Protein AF-A0A6C0JQQ6-F1 (afdb_monomer_lite)

pLDDT: mean 85.16, std 16.07, range [41.16, 98.56]

Sequence (136 aa):
MESDKEVISRLKFIGKVQKGEKINVKYMFVQPEGIATRISRTLIHQDNRSNTLNFLRGTIARTFEIISTYTTSTKESHRHISIHVINDLRQAKNGLNNLKDTYLDDIKFTCDIDTLLQEIDAKLAEIAPDVEELGL

Foldseek 3Di:
DDDPVVLLVLLLLLLPAAAQWDADLVVGDTDHPDPDDPVCCPPVCPVVLVVVLCSLVVSLVVLLVLLVDLLPDPDPVSVVVSVVSLVSLVSSLNSLVSVLNNPVVPVVSNVSSVVVSVVSVVSNVVCVVSVVVVVD

Organism: NCBI:txid1070528

Structure (mmCIF, N/CA/C/O backbone):
data_AF-A0A6C0JQQ6-F1
#
_entry.id   AF-A0A6C0JQQ6-F1
#
loop_
_atom_site.group_PDB
_atom_site.id
_atom_site.type_symbol
_atom_site.label_atom_id
_atom_site.label_alt_id
_atom_site.label_comp_id
_atom_site.label_asym_id
_atom_site.label_entity_id
_atom_site.label_seq_id
_atom_site.pdbx_PDB_ins_code
_atom_site.Cartn_x
_atom_site.Cartn_y
_atom_site.Cartn_z
_atom_site.occupancy
_atom_site.B_iso_or_equiv
_atom_site.auth_seq_id
_atom_site.auth_comp_id
_atom_site.auth_asym_id
_atom_site.auth_atom_id
_atom_site.pdbx_PDB_model_num
ATOM 1 N N . MET A 1 1 ? 7.305 14.191 12.915 1.00 58.47 1 MET A N 1
ATOM 2 C CA . MET A 1 1 ? 6.437 13.019 12.685 1.00 58.47 1 MET A CA 1
ATOM 3 C C . MET A 1 1 ? 5.478 13.383 11.565 1.00 58.47 1 MET A C 1
ATOM 5 O O . MET A 1 1 ? 4.976 14.500 11.578 1.00 58.47 1 MET A O 1
ATOM 9 N N . GLU A 1 2 ? 5.320 12.528 10.562 1.00 73.06 2 GLU A N 1
ATOM 10 C CA . GLU A 1 2 ? 4.388 12.762 9.452 1.00 73.06 2 GLU A CA 1
ATOM 11 C C . GLU A 1 2 ? 2.937 12.746 9.957 1.00 73.06 2 GLU A C 1
ATOM 13 O O . GLU A 1 2 ? 2.618 11.966 10.852 1.00 73.06 2 GLU A O 1
ATOM 18 N N . SER A 1 3 ? 2.073 13.622 9.434 1.00 93.19 3 SER A N 1
ATOM 19 C CA . SER A 1 3 ? 0.666 13.674 9.861 1.00 93.19 3 SER A CA 1
ATOM 20 C C . SER A 1 3 ? -0.141 12.508 9.284 1.00 93.19 3 SER A C 1
ATOM 22 O O . SER A 1 3 ? 0.068 12.156 8.124 1.00 93.19 3 SER A O 1
ATOM 24 N N . ASP A 1 4 ? -1.132 11.999 10.019 1.00 95.19 4 ASP A N 1
ATOM 25 C CA . ASP A 1 4 ? -2.015 10.917 9.544 1.00 95.19 4 ASP A CA 1
ATOM 26 C C . ASP A 1 4 ? -2.667 11.250 8.193 1.00 95.19 4 ASP A C 1
ATOM 28 O O . ASP A 1 4 ? -2.771 10.401 7.313 1.00 95.19 4 ASP A O 1
ATOM 32 N N . LYS A 1 5 ? -3.024 12.523 7.975 1.00 94.75 5 LYS A N 1
ATOM 33 C CA . LYS A 1 5 ? -3.588 13.005 6.706 1.00 94.75 5 LYS A CA 1
ATOM 34 C C . LYS A 1 5 ? -2.652 12.781 5.513 1.00 94.75 5 LYS A C 1
ATOM 36 O O . LYS A 1 5 ? -3.122 12.450 4.427 1.00 94.75 5 LYS A O 1
ATOM 41 N N . GLU A 1 6 ? -1.350 12.971 5.704 1.00 95.12 6 GLU A N 1
ATOM 42 C CA . GLU A 1 6 ? -0.344 12.765 4.657 1.00 95.12 6 GLU A CA 1
ATOM 43 C C . GLU A 1 6 ? -0.203 11.270 4.332 1.00 95.12 6 GLU A C 1
ATOM 45 O O . GLU A 1 6 ? -0.230 10.894 3.161 1.00 95.12 6 GLU A O 1
ATOM 50 N N . VAL A 1 7 ? -0.181 10.408 5.354 1.00 97.25 7 VAL A N 1
ATOM 51 C CA . VAL A 1 7 ? -0.148 8.947 5.175 1.00 97.25 7 VAL A CA 1
ATOM 52 C C . VAL A 1 7 ? -1.385 8.462 4.411 1.00 97.25 7 VAL A C 1
ATOM 54 O O . VAL A 1 7 ? -1.261 7.728 3.432 1.00 97.25 7 VAL A O 1
ATOM 57 N N . ILE A 1 8 ? -2.577 8.930 4.795 1.00 97.06 8 ILE A N 1
ATOM 58 C CA . ILE A 1 8 ? -3.840 8.591 4.118 1.00 97.06 8 ILE A CA 1
ATOM 59 C C . ILE A 1 8 ? -3.827 9.079 2.660 1.00 97.06 8 ILE A C 1
ATOM 61 O O . ILE A 1 8 ? -4.272 8.372 1.755 1.00 97.06 8 ILE A O 1
ATOM 65 N N . SER A 1 9 ? -3.281 10.270 2.401 1.00 96.81 9 SER A N 1
ATOM 66 C CA . SER A 1 9 ? -3.119 10.798 1.040 1.00 96.81 9 SER A CA 1
ATOM 67 C C . SER A 1 9 ? -2.197 9.914 0.190 1.00 96.81 9 SER A C 1
ATOM 69 O O . SER A 1 9 ? -2.530 9.577 -0.949 1.00 96.81 9 SER A O 1
ATOM 71 N N . ARG A 1 10 ? -1.069 9.466 0.751 1.00 96.12 10 ARG A N 1
ATOM 72 C CA . ARG 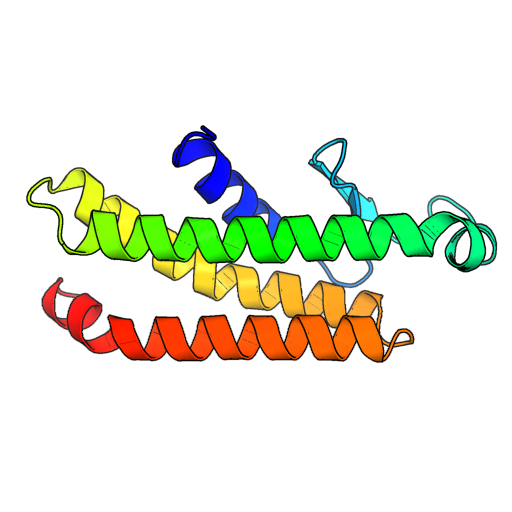A 1 10 ? -0.126 8.555 0.083 1.00 96.12 10 ARG A CA 1
ATOM 73 C C . ARG A 1 10 ? -0.735 7.188 -0.192 1.00 96.12 10 ARG A C 1
ATOM 75 O O . ARG A 1 10 ? -0.524 6.648 -1.274 1.00 96.12 10 ARG A O 1
ATOM 82 N N . LEU A 1 11 ? -1.533 6.658 0.730 1.00 97.94 11 LEU A N 1
ATOM 83 C CA . LEU A 1 11 ? -2.265 5.409 0.523 1.00 97.94 11 LEU A CA 1
ATOM 84 C C . LEU A 1 11 ? -3.212 5.514 -0.682 1.00 97.94 11 LEU A C 1
ATOM 86 O O . LEU A 1 11 ? -3.193 4.660 -1.571 1.00 97.94 11 LEU A O 1
ATOM 90 N N . LYS A 1 12 ? -3.973 6.612 -0.767 1.00 97.31 12 LYS A N 1
ATOM 91 C CA . LYS A 1 12 ? -4.828 6.909 -1.928 1.00 97.31 12 LYS A CA 1
ATOM 92 C C . LYS A 1 12 ? -4.019 7.072 -3.212 1.00 97.31 12 LYS A C 1
ATOM 94 O O . LYS A 1 12 ? -4.462 6.628 -4.267 1.00 97.31 12 LYS A O 1
ATOM 99 N N . PHE A 1 13 ? -2.852 7.712 -3.140 1.00 94.94 13 PHE A N 1
ATOM 100 C CA . PHE A 1 13 ? -1.947 7.843 -4.280 1.00 94.94 13 PHE A CA 1
ATOM 101 C C . PHE A 1 13 ? -1.497 6.470 -4.792 1.00 94.94 13 PHE A C 1
ATOM 103 O O . PHE A 1 13 ? -1.609 6.218 -5.989 1.00 94.94 13 PHE A O 1
ATOM 110 N N . ILE A 1 14 ? -1.090 5.560 -3.898 1.00 96.81 14 ILE A N 1
ATOM 111 C CA . ILE A 1 14 ? -0.729 4.180 -4.254 1.00 96.81 14 ILE A CA 1
ATOM 112 C C . ILE A 1 14 ? -1.894 3.499 -4.973 1.00 96.81 14 ILE A C 1
ATOM 114 O O . ILE A 1 14 ? -1.695 2.978 -6.063 1.00 96.81 14 ILE A O 1
ATOM 118 N N . GLY A 1 15 ? -3.115 3.558 -4.432 1.00 96.56 15 GLY A N 1
ATOM 119 C CA . GLY A 1 15 ? -4.289 2.922 -5.047 1.00 96.56 15 GLY A CA 1
ATOM 120 C C . GLY A 1 15 ? -4.670 3.444 -6.434 1.00 96.56 15 GLY A C 1
ATOM 121 O O . GLY A 1 15 ? -5.382 2.758 -7.163 1.00 96.56 15 GLY A O 1
ATOM 122 N N . LYS A 1 16 ? -4.181 4.626 -6.828 1.00 95.06 16 LYS A N 1
ATOM 123 C CA . LYS A 1 16 ? -4.436 5.218 -8.149 1.00 95.06 16 LYS A CA 1
ATOM 124 C C . LYS A 1 16 ? -3.414 4.839 -9.213 1.00 95.06 16 LYS A C 1
ATOM 126 O O . LYS A 1 16 ? -3.668 5.125 -10.381 1.00 95.06 16 LYS A O 1
ATOM 131 N N . VAL A 1 17 ? -2.300 4.215 -8.837 1.00 92.06 17 VAL A N 1
ATOM 132 C CA . VAL A 1 17 ? -1.248 3.829 -9.783 1.00 92.06 17 VAL A CA 1
ATOM 133 C C . VAL A 1 17 ? -1.801 2.849 -10.812 1.00 92.06 17 VAL A C 1
ATOM 135 O O . VAL A 1 17 ? -2.382 1.821 -10.456 1.00 92.06 17 VAL A O 1
ATOM 138 N N . GLN A 1 18 ? -1.615 3.165 -12.087 1.00 90.94 18 GLN A N 1
ATOM 139 C CA . GLN A 1 18 ? -2.030 2.349 -13.222 1.00 90.94 18 GLN A CA 1
ATOM 140 C C . GLN A 1 18 ? -0.883 1.480 -13.739 1.00 90.94 18 GLN A C 1
ATOM 142 O O . GLN A 1 18 ? 0.299 1.728 -13.496 1.00 90.94 18 GLN A O 1
ATOM 147 N N . LYS A 1 19 ? -1.233 0.425 -14.476 1.00 88.00 19 LYS A N 1
ATOM 148 C CA . LYS A 1 19 ? -0.247 -0.436 -15.131 1.00 88.00 19 LYS A CA 1
ATOM 149 C C . LYS A 1 19 ? 0.594 0.372 -16.126 1.00 88.00 19 LYS A C 1
ATOM 151 O O . LYS A 1 19 ? 0.055 1.158 -16.899 1.00 88.00 19 LYS A O 1
ATOM 156 N N . GLY A 1 20 ? 1.907 0.159 -16.108 1.00 83.12 20 GLY A N 1
ATOM 157 C CA . GLY A 1 20 ? 2.877 0.924 -16.894 1.00 83.12 20 GLY A CA 1
ATOM 158 C C . GLY A 1 20 ? 3.327 2.228 -16.223 1.00 83.12 20 GLY A C 1
ATOM 159 O O . GLY A 1 20 ? 4.263 2.866 -16.701 1.00 83.12 20 GLY A O 1
ATOM 160 N N . GLU A 1 21 ? 2.727 2.635 -15.102 1.00 84.94 21 GLU A N 1
ATOM 161 C CA . GLU A 1 21 ? 3.161 3.825 -14.372 1.00 84.94 21 GLU A CA 1
ATOM 162 C C . GLU A 1 21 ? 4.242 3.508 -13.338 1.00 84.94 21 GLU A C 1
ATOM 164 O O . GLU A 1 21 ? 4.204 2.504 -12.624 1.00 84.94 21 GLU A O 1
ATOM 169 N N . LYS A 1 22 ? 5.209 4.418 -13.211 1.00 84.62 22 LYS A N 1
ATOM 170 C CA . LYS A 1 22 ? 6.232 4.374 -12.160 1.00 84.62 22 LYS A CA 1
ATOM 171 C C . LYS A 1 22 ? 6.020 5.497 -11.162 1.00 84.62 22 LYS A C 1
ATOM 173 O O . LYS A 1 22 ? 5.736 6.623 -11.554 1.00 84.62 22 LYS A O 1
ATOM 178 N N . ILE A 1 23 ? 6.239 5.228 -9.880 1.00 82.44 23 ILE A N 1
ATOM 179 C CA . ILE A 1 23 ? 6.201 6.270 -8.851 1.00 82.44 23 ILE A CA 1
ATOM 180 C C . ILE A 1 23 ? 7.524 7.041 -8.844 1.00 82.44 23 ILE A C 1
ATOM 182 O O . ILE A 1 23 ? 8.605 6.457 -8.762 1.00 82.44 23 ILE A O 1
ATOM 186 N N . ASN A 1 24 ? 7.442 8.368 -8.862 1.00 79.06 24 ASN A N 1
ATOM 187 C CA . ASN A 1 24 ? 8.520 9.234 -8.415 1.00 79.06 24 ASN A CA 1
ATOM 188 C C . ASN A 1 24 ? 8.276 9.619 -6.952 1.00 79.06 24 ASN A C 1
ATOM 190 O O . ASN A 1 24 ? 7.455 10.487 -6.670 1.00 79.06 24 ASN A O 1
ATOM 194 N N . VAL A 1 25 ? 8.997 8.989 -6.022 1.00 76.81 25 VAL A N 1
ATOM 195 C CA . VAL A 1 25 ? 8.808 9.218 -4.577 1.00 76.81 25 VAL A CA 1
ATOM 196 C C . VAL A 1 25 ? 9.222 10.630 -4.155 1.00 76.81 25 VAL A C 1
ATOM 198 O O . VAL A 1 25 ? 8.605 11.224 -3.279 1.00 76.81 25 VAL A O 1
ATOM 201 N N . LYS A 1 26 ? 10.257 11.200 -4.786 1.00 71.00 26 LYS A N 1
ATOM 202 C CA . LYS A 1 26 ? 10.802 12.513 -4.404 1.00 71.00 26 LYS A CA 1
ATOM 203 C C . LYS A 1 26 ? 9.808 13.653 -4.640 1.00 71.00 26 LYS A C 1
ATOM 205 O O . LYS A 1 26 ? 9.788 14.612 -3.878 1.00 71.00 26 LYS A O 1
ATOM 210 N N . TYR A 1 27 ? 9.022 13.554 -5.706 1.00 68.62 27 TYR A N 1
ATOM 211 C CA . TYR A 1 27 ? 8.097 14.601 -6.142 1.00 68.62 27 TYR A CA 1
ATOM 212 C C . TYR A 1 27 ? 6.629 14.150 -6.136 1.00 68.62 27 TYR A C 1
ATOM 214 O O . TYR A 1 27 ? 5.763 14.923 -6.532 1.00 68.62 27 TYR A O 1
ATOM 222 N N . MET A 1 28 ? 6.351 12.919 -5.696 1.00 80.50 28 MET A N 1
ATOM 223 C CA . MET A 1 28 ? 5.008 12.356 -5.525 1.00 80.50 28 MET A CA 1
ATOM 224 C C . MET A 1 28 ? 4.118 12.441 -6.776 1.00 80.50 28 MET A C 1
ATOM 226 O O . MET A 1 28 ? 2.976 12.890 -6.719 1.00 80.50 28 MET A O 1
ATOM 230 N N . PHE A 1 29 ? 4.632 11.979 -7.919 1.00 73.56 29 PHE A N 1
ATOM 231 C CA . PHE A 1 29 ? 3.862 11.862 -9.163 1.00 73.56 29 PHE A CA 1
ATOM 232 C C . PHE A 1 29 ? 4.105 10.525 -9.867 1.00 73.56 29 PHE A C 1
ATOM 234 O O . PHE A 1 29 ? 5.107 9.850 -9.615 1.00 73.56 29 PHE A O 1
ATOM 241 N N . VAL A 1 30 ? 3.182 10.147 -10.754 1.00 76.25 30 VAL A N 1
ATOM 242 C CA . VAL A 1 30 ? 3.311 8.969 -11.618 1.00 76.25 30 VAL A CA 1
ATOM 243 C C . VAL A 1 30 ? 3.959 9.346 -12.950 1.00 76.25 30 VAL A C 1
ATOM 245 O O . VAL A 1 30 ? 3.607 10.343 -13.577 1.00 76.25 30 VAL A O 1
ATOM 248 N N . GLN A 1 31 ? 4.948 8.565 -13.369 1.00 73.25 31 GLN A N 1
ATOM 249 C CA . GLN A 1 31 ? 5.615 8.683 -14.660 1.00 73.25 31 GLN A CA 1
ATOM 250 C C . GLN A 1 31 ? 5.022 7.639 -15.610 1.00 73.25 31 GLN A C 1
ATOM 252 O O . GLN A 1 31 ? 5.237 6.446 -15.369 1.00 73.25 31 GLN A O 1
ATOM 257 N N . PRO A 1 32 ? 4.291 8.049 -16.662 1.00 66.12 32 PRO A N 1
ATOM 258 C CA . PRO A 1 32 ? 3.703 7.114 -17.610 1.00 66.12 32 PRO A CA 1
ATOM 259 C C . PRO A 1 32 ? 4.775 6.472 -18.496 1.00 66.12 32 PRO A C 1
ATOM 261 O O . PRO A 1 32 ? 5.864 7.021 -18.714 1.00 66.12 32 PRO A O 1
ATOM 264 N N . GLU A 1 33 ? 4.450 5.310 -19.056 1.00 62.62 33 GLU A N 1
ATOM 265 C CA . GLU A 1 33 ? 5.277 4.684 -20.080 1.00 62.62 33 GLU A CA 1
ATOM 266 C C . GLU A 1 33 ? 5.411 5.595 -21.313 1.00 62.62 33 GLU A C 1
ATOM 268 O O . GLU A 1 33 ? 4.423 6.034 -21.891 1.00 62.62 33 GLU A O 1
ATOM 273 N N . GLY A 1 34 ? 6.653 5.881 -21.730 1.00 59.16 34 GLY A N 1
ATOM 274 C CA . GLY A 1 34 ? 6.943 6.544 -23.011 1.00 59.16 34 GLY A CA 1
ATOM 275 C C . GLY A 1 34 ? 7.866 7.764 -22.965 1.00 59.16 34 GLY A C 1
ATOM 276 O O . GLY A 1 34 ? 8.436 8.105 -23.996 1.00 59.16 34 GLY A O 1
ATOM 277 N N . ILE A 1 35 ? 8.094 8.393 -21.806 1.00 54.31 35 ILE A N 1
ATOM 278 C CA . ILE A 1 35 ? 8.705 9.740 -21.787 1.00 54.31 35 ILE A CA 1
ATOM 279 C C . ILE A 1 35 ? 10.225 9.758 -22.062 1.00 54.31 35 ILE A C 1
ATOM 281 O O . ILE A 1 35 ? 10.692 10.732 -22.636 1.00 54.31 35 ILE A O 1
ATOM 285 N N . ALA A 1 36 ? 11.004 8.705 -21.765 1.00 47.62 36 ALA A N 1
ATOM 286 C CA . ALA A 1 36 ? 12.349 8.521 -22.347 1.00 47.62 36 ALA A CA 1
ATOM 287 C C . ALA A 1 36 ? 13.022 7.186 -21.959 1.00 47.62 36 ALA A C 1
ATOM 289 O O . ALA A 1 36 ? 13.353 6.938 -20.804 1.00 47.62 36 ALA A O 1
ATOM 290 N N . THR A 1 37 ? 13.370 6.401 -22.985 1.00 49.03 37 THR A N 1
ATOM 291 C CA . THR A 1 37 ? 14.468 5.408 -23.077 1.00 49.03 37 THR A CA 1
ATOM 292 C C . THR A 1 37 ? 14.391 4.105 -22.254 1.00 49.03 37 THR A C 1
ATOM 294 O O . THR A 1 37 ? 14.446 4.069 -21.030 1.00 49.03 37 THR A O 1
ATOM 297 N N . ARG A 1 38 ? 14.345 2.964 -22.962 1.00 51.16 38 ARG A N 1
ATOM 298 C CA . ARG A 1 38 ? 14.551 1.605 -22.409 1.00 51.16 38 ARG A CA 1
ATOM 299 C C . ARG A 1 38 ? 15.941 1.402 -21.770 1.00 51.16 38 ARG A C 1
ATOM 301 O O . ARG A 1 38 ? 16.090 0.474 -20.994 1.00 51.16 38 ARG A O 1
ATOM 308 N N . ILE A 1 39 ? 16.918 2.275 -22.052 1.00 48.12 39 ILE A N 1
ATOM 309 C CA . ILE A 1 39 ? 18.320 2.138 -21.606 1.00 48.12 39 ILE A CA 1
ATOM 310 C C . ILE A 1 39 ? 18.610 2.935 -20.315 1.00 48.12 39 ILE A C 1
ATOM 312 O O . ILE A 1 39 ? 19.256 2.406 -19.414 1.00 48.12 39 ILE A O 1
ATOM 316 N N . SER A 1 40 ? 18.050 4.146 -20.139 1.00 45.72 40 SER A N 1
ATOM 317 C CA . SER A 1 40 ? 18.074 4.868 -18.841 1.00 45.72 40 SER A CA 1
ATOM 318 C C . SER A 1 40 ? 17.415 4.049 -17.719 1.00 45.72 40 SER A C 1
ATOM 320 O O . SER A 1 40 ? 17.815 4.108 -16.554 1.00 45.72 40 SER A O 1
ATOM 322 N N . ARG A 1 41 ? 16.448 3.203 -18.109 1.00 51.00 41 ARG A N 1
ATOM 323 C CA . ARG A 1 41 ? 15.621 2.383 -17.222 1.00 51.00 41 ARG A CA 1
ATOM 324 C C . ARG A 1 41 ? 16.358 1.336 -16.388 1.00 51.00 41 ARG A C 1
ATOM 326 O O . ARG A 1 41 ? 15.768 0.861 -15.418 1.00 51.00 41 ARG A O 1
ATOM 333 N N . THR A 1 42 ? 17.590 0.979 -16.739 1.00 51.84 42 THR A N 1
ATOM 334 C CA . THR A 1 42 ? 18.277 -0.175 -16.135 1.00 51.84 42 THR A CA 1
ATOM 335 C C . THR A 1 42 ? 19.449 0.231 -15.242 1.00 51.84 42 THR A C 1
ATOM 337 O O . THR A 1 42 ? 19.661 -0.407 -14.219 1.00 51.84 42 THR A O 1
ATOM 340 N N . LEU A 1 43 ? 20.166 1.316 -15.565 1.00 41.16 43 LEU A N 1
ATOM 341 C CA . LEU A 1 43 ? 21.417 1.687 -14.879 1.00 41.16 43 LEU A CA 1
ATOM 342 C C . LEU A 1 43 ? 21.279 2.851 -13.878 1.00 41.16 43 LEU A C 1
ATOM 344 O O . LEU A 1 43 ? 22.090 2.957 -12.969 1.00 41.16 43 LEU A O 1
ATOM 348 N N . ILE A 1 44 ? 20.241 3.692 -13.992 1.00 47.53 44 ILE A N 1
ATOM 349 C CA . ILE A 1 44 ? 19.993 4.834 -13.079 1.00 47.53 44 ILE A CA 1
ATOM 350 C C . ILE A 1 44 ? 18.843 4.526 -12.091 1.00 47.53 44 ILE A C 1
ATOM 352 O O . ILE A 1 44 ? 18.565 5.284 -11.168 1.00 47.53 44 ILE A O 1
ATOM 356 N N . HIS A 1 45 ? 18.119 3.416 -12.274 1.00 53.88 45 HIS A N 1
ATOM 357 C CA . HIS A 1 45 ? 16.826 3.177 -11.613 1.00 53.88 45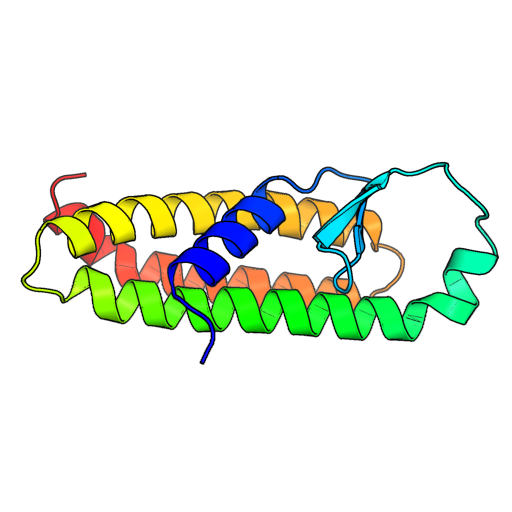 HIS A CA 1
ATOM 358 C C . HIS A 1 45 ? 16.825 2.142 -10.481 1.00 53.88 45 HIS A C 1
ATOM 360 O O . HIS A 1 45 ? 15.794 2.021 -9.819 1.00 53.88 45 HIS A O 1
ATOM 366 N N . GLN A 1 46 ? 17.921 1.419 -10.226 1.00 54.72 46 GLN A N 1
ATOM 367 C CA . GLN A 1 46 ? 17.990 0.510 -9.069 1.00 54.72 46 GLN A CA 1
ATOM 368 C C . GLN A 1 46 ? 17.732 1.261 -7.750 1.00 54.72 46 GLN A C 1
ATOM 370 O O . GLN A 1 46 ? 16.895 0.826 -6.958 1.00 54.72 46 GLN A O 1
ATOM 375 N N . ASP A 1 47 ? 18.324 2.449 -7.579 1.00 53.19 47 ASP A N 1
ATOM 376 C CA . ASP A 1 47 ? 18.059 3.318 -6.423 1.00 53.19 47 ASP A CA 1
ATOM 377 C C . ASP A 1 47 ? 16.591 3.750 -6.336 1.00 53.19 47 ASP A C 1
ATOM 379 O O . ASP A 1 47 ? 16.004 3.794 -5.255 1.00 53.19 47 ASP A O 1
ATOM 383 N N . ASN A 1 48 ? 15.948 4.025 -7.476 1.00 73.19 48 ASN A N 1
ATOM 384 C CA . ASN A 1 48 ? 14.551 4.455 -7.485 1.00 73.19 48 ASN A CA 1
ATOM 385 C C . ASN A 1 48 ? 13.598 3.326 -7.050 1.00 73.19 48 ASN A C 1
ATOM 387 O O . ASN A 1 48 ? 12.589 3.596 -6.400 1.00 73.19 48 ASN A O 1
ATOM 391 N N . ARG A 1 49 ? 13.923 2.057 -7.338 1.00 80.19 49 ARG A N 1
ATOM 392 C CA . ARG A 1 49 ? 13.122 0.907 -6.877 1.00 80.19 49 ARG A CA 1
ATOM 393 C C . ARG A 1 49 ? 13.221 0.712 -5.372 1.00 80.19 49 ARG A C 1
ATOM 395 O O . ARG A 1 49 ? 12.189 0.541 -4.735 1.00 80.19 49 ARG A O 1
ATOM 402 N N . SER A 1 50 ? 14.426 0.802 -4.806 1.00 85.56 50 SER A N 1
ATOM 403 C CA . SER A 1 50 ? 14.620 0.755 -3.350 1.00 85.56 50 SER A CA 1
ATOM 404 C C . SER A 1 50 ? 13.853 1.886 -2.656 1.00 85.56 50 SER A C 1
ATOM 406 O O . SER A 1 50 ? 13.087 1.646 -1.725 1.00 85.56 50 SER A O 1
ATOM 408 N N . ASN A 1 51 ? 13.947 3.110 -3.185 1.00 87.19 51 ASN A N 1
ATOM 409 C CA . ASN A 1 51 ? 13.190 4.256 -2.675 1.00 87.19 51 ASN A CA 1
ATOM 410 C C . ASN A 1 51 ? 11.674 4.061 -2.792 1.00 87.19 51 ASN A C 1
ATOM 412 O O . ASN A 1 51 ? 10.945 4.358 -1.848 1.00 87.19 51 ASN A O 1
ATOM 416 N N . THR A 1 52 ? 11.202 3.528 -3.922 1.00 90.12 52 THR A N 1
ATOM 417 C CA . THR A 1 52 ? 9.788 3.177 -4.126 1.00 90.12 52 THR A CA 1
ATOM 418 C C . THR A 1 52 ? 9.344 2.154 -3.093 1.00 90.12 52 THR A C 1
ATOM 420 O O . THR A 1 52 ? 8.346 2.366 -2.415 1.00 90.12 52 THR A O 1
ATOM 423 N N . LEU A 1 53 ? 10.104 1.079 -2.910 1.00 92.38 53 LEU A N 1
ATOM 424 C CA . LEU A 1 53 ? 9.763 0.026 -1.968 1.00 92.38 53 LEU A CA 1
ATOM 425 C C . LEU A 1 53 ? 9.744 0.531 -0.520 1.00 92.38 53 LEU A C 1
ATOM 427 O O . LEU A 1 53 ? 8.817 0.214 0.222 1.00 92.38 53 LEU A O 1
ATOM 431 N N . ASN A 1 54 ? 10.709 1.366 -0.132 1.00 93.12 54 ASN A N 1
ATOM 432 C CA . ASN A 1 54 ? 10.738 2.002 1.186 1.00 93.12 54 ASN A CA 1
ATOM 433 C C . ASN A 1 54 ? 9.532 2.924 1.397 1.00 93.12 54 ASN A C 1
ATOM 435 O O . ASN A 1 54 ? 8.920 2.897 2.463 1.00 93.12 54 ASN A O 1
ATOM 439 N N . PHE A 1 55 ? 9.153 3.696 0.377 1.00 94.00 55 PHE A N 1
ATOM 440 C CA . PHE A 1 55 ? 7.951 4.526 0.406 1.00 94.00 55 PHE A CA 1
ATOM 441 C C . PHE A 1 55 ? 6.676 3.692 0.579 1.00 94.00 55 PHE A C 1
ATOM 443 O O . PHE A 1 55 ? 5.840 4.024 1.422 1.00 94.00 55 PHE A O 1
ATOM 450 N N . LEU A 1 56 ? 6.535 2.602 -0.182 1.00 96.88 56 LEU A N 1
ATOM 451 C CA . LEU A 1 56 ? 5.378 1.710 -0.102 1.00 96.88 56 LEU A CA 1
ATOM 452 C C . LEU A 1 56 ? 5.290 1.070 1.287 1.00 96.88 56 LEU A C 1
ATOM 454 O O . LEU A 1 56 ? 4.275 1.219 1.962 1.00 96.88 56 LEU A O 1
ATOM 458 N N . ARG A 1 57 ? 6.375 0.442 1.754 1.00 97.31 57 ARG A N 1
ATOM 459 C CA . ARG A 1 57 ? 6.456 -0.182 3.085 1.00 97.31 57 ARG A CA 1
ATOM 460 C C . ARG A 1 57 ? 6.160 0.809 4.199 1.00 97.31 57 ARG A C 1
ATOM 462 O O . ARG A 1 57 ? 5.338 0.526 5.063 1.00 97.31 57 ARG A O 1
ATOM 469 N N . GLY A 1 58 ? 6.789 1.983 4.155 1.00 96.38 58 GLY A N 1
ATOM 470 C CA . GLY A 1 58 ? 6.565 3.039 5.136 1.00 96.38 58 GLY A CA 1
ATOM 471 C C . GLY A 1 58 ? 5.105 3.485 5.164 1.00 96.38 58 GLY A C 1
ATOM 472 O O . GLY A 1 58 ? 4.501 3.538 6.230 1.00 96.38 58 GLY A O 1
ATOM 473 N N . THR A 1 59 ? 4.505 3.737 4.000 1.00 97.50 59 THR A N 1
ATOM 474 C CA . THR A 1 59 ? 3.098 4.157 3.910 1.00 97.50 59 THR A CA 1
ATOM 475 C C . THR A 1 59 ? 2.148 3.084 4.448 1.00 97.50 59 THR A C 1
ATOM 477 O O . THR A 1 59 ? 1.248 3.407 5.224 1.00 97.50 59 THR A O 1
ATOM 480 N N . ILE A 1 60 ? 2.352 1.812 4.091 1.00 98.31 60 ILE A N 1
ATOM 481 C CA . ILE A 1 60 ? 1.505 0.701 4.551 1.00 98.31 60 ILE A CA 1
ATOM 482 C C . ILE A 1 60 ? 1.664 0.460 6.057 1.00 98.31 60 ILE A C 1
ATOM 484 O O . ILE A 1 60 ? 0.660 0.398 6.763 1.00 98.31 60 ILE A O 1
ATOM 488 N N . ALA A 1 61 ? 2.891 0.428 6.581 1.00 97.81 61 ALA A N 1
ATOM 489 C CA . ALA A 1 61 ? 3.130 0.249 8.014 1.00 97.81 61 ALA A CA 1
ATOM 490 C C . ALA A 1 61 ? 2.468 1.361 8.845 1.00 97.81 61 ALA A C 1
ATOM 492 O O . ALA A 1 61 ? 1.740 1.085 9.798 1.00 97.81 61 ALA A O 1
ATOM 493 N N . ARG A 1 62 ? 2.630 2.626 8.433 1.00 97.88 62 ARG A N 1
ATOM 494 C CA . ARG A 1 62 ? 1.967 3.767 9.088 1.00 97.88 62 ARG A CA 1
ATOM 495 C C . ARG A 1 62 ? 0.444 3.702 8.958 1.00 97.88 62 ARG A C 1
ATOM 497 O O . ARG A 1 62 ? -0.262 4.095 9.879 1.00 97.88 62 ARG A O 1
ATOM 504 N N . THR A 1 63 ? -0.068 3.181 7.845 1.00 97.75 63 THR A N 1
ATOM 505 C CA . THR A 1 63 ? -1.508 2.945 7.663 1.00 97.75 63 THR A CA 1
ATOM 506 C C . THR A 1 63 ? -2.034 1.924 8.672 1.00 97.75 63 THR A C 1
ATOM 508 O O . THR A 1 63 ? -3.094 2.148 9.253 1.00 97.75 63 THR A O 1
ATOM 511 N N . PHE A 1 64 ? -1.300 0.840 8.939 1.00 97.44 64 PHE A N 1
ATOM 512 C CA . PHE A 1 64 ? -1.695 -0.143 9.953 1.00 97.44 64 PHE A CA 1
ATOM 513 C C . PHE A 1 64 ? -1.778 0.479 11.349 1.00 97.44 64 PHE A C 1
ATOM 515 O O . PHE A 1 64 ? -2.725 0.201 12.082 1.00 97.44 64 PHE A O 1
ATOM 522 N N . GLU A 1 65 ? -0.837 1.357 11.703 1.00 96.50 65 GLU A N 1
ATOM 523 C CA . GLU A 1 65 ? -0.888 2.095 12.969 1.00 96.50 65 GLU A CA 1
ATOM 524 C C . GLU A 1 65 ? -2.126 3.000 13.066 1.00 96.50 65 GLU A C 1
ATOM 526 O O . GLU A 1 65 ? -2.791 3.018 14.106 1.00 96.50 65 GLU A O 1
ATOM 531 N N . ILE A 1 66 ? -2.460 3.719 11.984 1.00 96.38 66 ILE A N 1
ATOM 532 C CA . ILE A 1 66 ? -3.656 4.572 11.918 1.00 96.38 66 ILE A CA 1
ATOM 533 C C . ILE A 1 66 ? -4.909 3.725 12.113 1.00 96.38 66 ILE A C 1
ATOM 535 O O . ILE A 1 66 ? -5.740 4.081 12.944 1.00 96.38 66 ILE A O 1
ATOM 539 N N . ILE A 1 67 ? -5.031 2.596 11.404 1.00 95.44 67 ILE A N 1
ATOM 540 C CA . ILE A 1 67 ? -6.180 1.690 11.532 1.00 95.44 67 ILE A CA 1
ATOM 541 C C . ILE A 1 67 ? -6.323 1.238 12.986 1.00 95.44 67 ILE A C 1
ATOM 543 O O . ILE A 1 67 ? -7.352 1.526 13.586 1.00 95.44 67 ILE A O 1
ATOM 547 N N . SER A 1 68 ? -5.284 0.640 13.578 1.00 93.75 68 SER A N 1
ATOM 548 C CA . SER A 1 68 ? -5.325 0.140 14.963 1.00 93.75 68 SER A CA 1
ATOM 549 C C . SER A 1 68 ? -5.677 1.233 15.984 1.00 93.75 68 SER A C 1
ATOM 551 O O . SER A 1 68 ? -6.400 0.993 16.952 1.00 93.75 68 SER A O 1
ATOM 553 N N . THR A 1 69 ? -5.185 2.456 15.769 1.00 94.69 69 THR A N 1
ATOM 554 C CA . THR A 1 69 ? -5.453 3.598 16.658 1.00 94.69 69 THR A CA 1
ATOM 555 C C . THR A 1 69 ? -6.876 4.136 16.490 1.00 94.69 69 THR A C 1
ATOM 557 O O . THR A 1 69 ? -7.505 4.566 17.458 1.00 94.69 69 THR A O 1
ATOM 560 N N . TYR A 1 70 ? -7.387 4.174 15.260 1.00 94.88 70 TYR A N 1
ATOM 561 C CA . TYR A 1 70 ? -8.654 4.830 14.950 1.00 94.88 70 TYR A CA 1
ATOM 562 C C . TYR A 1 70 ? -9.850 3.899 15.171 1.00 94.88 70 TYR A C 1
ATOM 564 O O . TYR A 1 70 ? -10.893 4.382 15.613 1.00 94.88 70 TYR A O 1
ATOM 572 N N . THR A 1 71 ? -9.703 2.589 14.942 1.00 91.06 71 THR A N 1
ATOM 573 C CA . THR A 1 71 ? -10.762 1.594 15.202 1.00 91.06 71 THR A CA 1
ATOM 574 C C . THR A 1 71 ? -11.099 1.500 16.686 1.00 91.06 71 THR A C 1
ATOM 576 O O . THR A 1 71 ? -12.269 1.472 17.051 1.00 91.06 71 THR A O 1
ATOM 579 N N . THR A 1 72 ? -10.090 1.564 17.554 1.00 90.69 72 THR A N 1
ATOM 580 C CA . THR A 1 72 ? -10.259 1.505 19.016 1.00 90.69 72 THR A CA 1
ATOM 581 C C . THR A 1 72 ? -10.600 2.860 19.650 1.00 90.69 72 THR A C 1
ATOM 583 O O . THR A 1 72 ? -10.731 2.981 20.870 1.00 90.69 72 THR A O 1
ATOM 586 N N . SER A 1 73 ? -10.750 3.916 18.844 1.00 92.88 73 SER A N 1
ATOM 587 C CA . SER A 1 73 ? -10.977 5.264 19.353 1.00 92.88 73 SER A CA 1
ATOM 588 C C . SER A 1 73 ? -12.420 5.493 19.814 1.00 92.88 73 SER A C 1
ATOM 590 O O . SER A 1 73 ? -13.396 5.149 19.144 1.00 92.88 73 SER A O 1
ATOM 592 N N . THR A 1 74 ? -12.576 6.213 20.926 1.00 93.62 74 THR A N 1
ATOM 593 C CA . THR A 1 74 ? -13.888 6.677 21.403 1.00 93.62 74 THR A CA 1
ATOM 594 C C . THR A 1 74 ? -14.472 7.796 20.536 1.00 93.62 74 THR A C 1
ATOM 596 O O . THR A 1 74 ? -15.686 8.013 20.560 1.00 93.62 74 THR A O 1
ATOM 599 N N . LYS A 1 75 ? -13.648 8.474 19.723 1.00 95.31 75 LYS A N 1
ATOM 600 C CA . LYS A 1 75 ? -14.091 9.532 18.808 1.00 95.31 75 LYS A CA 1
ATOM 601 C C . LYS A 1 75 ? -14.764 8.941 17.575 1.00 95.31 75 LYS A C 1
ATOM 603 O O . LYS A 1 75 ? -14.153 8.189 16.823 1.00 95.31 75 LYS A O 1
ATOM 608 N N . GLU A 1 76 ? -15.993 9.368 17.314 1.00 92.38 76 GLU A N 1
ATOM 609 C CA . GLU A 1 76 ? -16.761 8.906 16.155 1.00 92.38 76 GLU A CA 1
ATOM 610 C C . GLU A 1 76 ? -16.080 9.241 14.820 1.00 92.38 76 GLU A C 1
ATOM 612 O O . GLU A 1 76 ? -16.003 8.399 13.933 1.00 92.38 76 GLU A O 1
ATOM 617 N N . SER A 1 77 ? -15.492 10.436 14.699 1.00 93.44 77 SER A N 1
ATOM 618 C CA . SER A 1 77 ? -14.763 10.837 13.492 1.00 93.44 77 SER A CA 1
ATOM 619 C C . SER A 1 77 ? -13.576 9.925 13.178 1.00 93.44 77 SER A C 1
ATOM 621 O O . SER A 1 77 ? -13.305 9.668 12.010 1.00 93.44 77 SER A O 1
ATOM 623 N N . HIS A 1 78 ? -12.883 9.408 14.197 1.00 94.38 78 HIS A N 1
ATOM 624 C CA . HIS A 1 78 ? -11.786 8.463 13.996 1.00 94.38 78 HIS A CA 1
ATOM 625 C C . HIS A 1 78 ? -12.312 7.130 13.460 1.00 94.38 78 HIS A C 1
ATOM 627 O O . HIS A 1 78 ? -11.762 6.626 12.486 1.00 94.38 78 HIS A O 1
ATOM 633 N N . ARG A 1 79 ? -13.412 6.614 14.022 1.00 91.19 79 ARG A N 1
ATOM 634 C CA . ARG A 1 79 ? -14.054 5.383 13.534 1.00 91.19 79 ARG A CA 1
ATOM 635 C C . ARG A 1 79 ? -14.546 5.515 12.087 1.00 91.19 79 ARG A C 1
ATOM 637 O O . ARG A 1 79 ? -14.347 4.619 11.279 1.00 91.19 79 ARG A O 1
ATOM 644 N N . HIS A 1 80 ? -15.114 6.662 11.714 1.00 91.19 80 HIS A N 1
ATOM 645 C CA . HIS A 1 80 ? -15.490 6.917 10.315 1.00 91.19 80 HIS A CA 1
ATOM 646 C C . HIS A 1 80 ? -14.270 7.003 9.390 1.00 91.19 80 HIS A C 1
ATOM 648 O O . HIS A 1 80 ? -14.274 6.458 8.286 1.00 91.19 80 HIS A O 1
ATOM 654 N N . ILE A 1 81 ? -13.190 7.652 9.835 1.00 94.50 81 ILE A N 1
ATOM 655 C CA . ILE A 1 81 ? -11.947 7.708 9.059 1.00 94.50 81 ILE A CA 1
ATOM 656 C C . ILE A 1 81 ? -11.342 6.308 8.899 1.00 94.50 81 ILE A C 1
ATOM 658 O O . ILE A 1 81 ? -10.911 5.991 7.793 1.00 94.50 81 ILE A O 1
ATOM 662 N N . SER A 1 82 ? -11.331 5.455 9.931 1.00 94.00 82 SER A N 1
ATOM 663 C CA . SER A 1 82 ? -10.764 4.104 9.807 1.00 94.00 82 SER A CA 1
ATOM 664 C C . SER A 1 82 ? -11.488 3.282 8.744 1.00 94.00 82 SER A C 1
ATOM 666 O O . SER A 1 82 ? -10.816 2.651 7.934 1.00 94.00 82 SER A O 1
ATOM 668 N N . ILE A 1 83 ? -12.818 3.374 8.641 1.00 92.38 83 ILE A N 1
ATOM 669 C CA . ILE A 1 83 ? -13.593 2.736 7.562 1.00 92.38 83 ILE A CA 1
ATOM 670 C C . ILE A 1 83 ? -13.080 3.170 6.180 1.00 92.38 83 ILE A C 1
ATOM 672 O O . ILE A 1 83 ? -12.836 2.338 5.300 1.00 92.38 83 ILE A O 1
ATOM 676 N N . HIS A 1 84 ? -12.878 4.474 5.974 1.00 94.69 84 HIS A N 1
ATOM 677 C CA . HIS A 1 84 ? -12.342 4.984 4.711 1.00 94.69 84 HIS A CA 1
ATOM 678 C C . HIS A 1 84 ? -10.915 4.500 4.450 1.00 94.69 84 HIS A C 1
ATOM 680 O O . HIS A 1 84 ? -10.616 4.087 3.331 1.00 94.69 84 HIS A O 1
ATOM 686 N N . VAL A 1 85 ? -10.060 4.491 5.472 1.00 96.69 85 VAL A N 1
ATOM 687 C CA . VAL A 1 85 ? -8.669 4.035 5.363 1.00 96.69 85 VAL A CA 1
ATOM 688 C C . VAL A 1 85 ? -8.593 2.544 5.033 1.00 96.69 85 VAL A C 1
ATOM 690 O O . VAL A 1 85 ? -7.786 2.153 4.195 1.00 96.69 85 VAL A O 1
ATOM 693 N N . ILE A 1 86 ? -9.459 1.712 5.612 1.00 95.94 86 ILE A N 1
ATOM 694 C CA . ILE A 1 86 ? -9.551 0.279 5.292 1.00 95.94 86 ILE A CA 1
ATOM 695 C C . ILE A 1 86 ? -9.944 0.081 3.821 1.00 95.94 86 ILE A C 1
ATOM 697 O O . ILE A 1 86 ? -9.361 -0.747 3.117 1.00 95.94 86 ILE A O 1
ATOM 701 N N . ASN A 1 87 ? -10.893 0.871 3.316 1.00 95.06 87 ASN A N 1
ATOM 702 C CA . ASN A 1 87 ? -11.278 0.827 1.905 1.00 95.06 87 ASN A CA 1
ATOM 703 C C . ASN A 1 87 ? -10.172 1.340 0.972 1.00 95.06 87 ASN A C 1
ATOM 705 O O . ASN A 1 87 ? -9.942 0.750 -0.085 1.00 95.06 87 ASN A O 1
ATOM 709 N N . ASP A 1 88 ? -9.453 2.391 1.361 1.00 96.81 88 ASP A N 1
ATOM 710 C CA . ASP A 1 88 ? -8.286 2.880 0.624 1.00 96.81 88 ASP A CA 1
ATOM 711 C C . ASP A 1 88 ? -7.154 1.841 0.615 1.00 96.81 88 ASP A C 1
ATOM 713 O O . ASP A 1 88 ? -6.489 1.673 -0.404 1.00 96.81 88 ASP A O 1
ATOM 717 N N . LEU A 1 89 ? -6.969 1.090 1.705 1.00 97.31 89 LEU A N 1
ATOM 718 C CA . LEU A 1 89 ? -5.996 0.001 1.796 1.00 97.31 89 LEU A CA 1
ATOM 719 C C . LEU A 1 89 ? -6.342 -1.148 0.839 1.00 97.31 89 LEU A C 1
ATOM 721 O O . LEU A 1 89 ? -5.461 -1.659 0.145 1.00 97.31 89 LEU A O 1
ATOM 725 N N . ARG A 1 90 ? -7.630 -1.501 0.719 1.00 95.75 90 ARG A N 1
ATOM 726 C CA . ARG A 1 90 ? -8.108 -2.454 -0.300 1.00 95.75 90 ARG A CA 1
ATOM 727 C C . ARG A 1 90 ? -7.821 -1.952 -1.717 1.00 95.75 90 ARG A C 1
ATOM 729 O O . ARG A 1 90 ? -7.357 -2.723 -2.550 1.00 95.75 90 ARG A O 1
ATOM 736 N N . GLN A 1 91 ? -8.039 -0.663 -1.988 1.00 96.31 91 GLN A N 1
ATOM 737 C CA . GLN A 1 91 ? -7.720 -0.060 -3.289 1.00 96.31 91 GLN A CA 1
ATOM 738 C C . GLN A 1 91 ? -6.209 0.001 -3.556 1.00 96.31 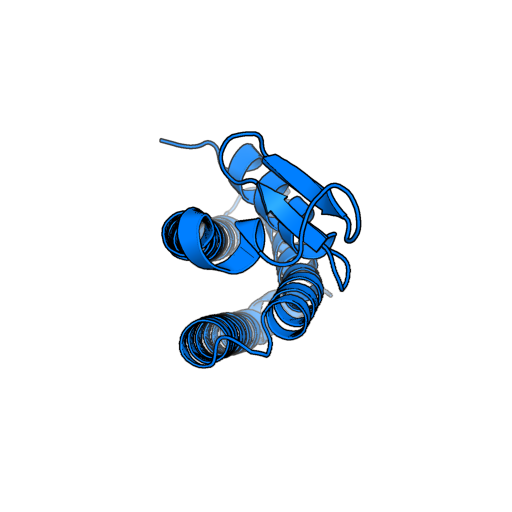91 GLN A C 1
ATOM 740 O O . GLN A 1 91 ? -5.781 -0.219 -4.689 1.00 96.31 91 GLN A O 1
ATOM 745 N N . ALA A 1 92 ? -5.387 0.238 -2.531 1.00 97.81 92 ALA A N 1
ATOM 746 C CA . ALA A 1 92 ? -3.931 0.260 -2.640 1.00 97.81 92 ALA A CA 1
ATOM 747 C C . ALA A 1 92 ? -3.370 -1.060 -3.189 1.00 97.81 92 ALA A C 1
ATOM 749 O O . ALA A 1 92 ? -2.417 -1.031 -3.968 1.00 97.81 92 ALA A O 1
ATOM 750 N N . LYS A 1 93 ? -4.007 -2.203 -2.892 1.00 98.25 93 LYS A N 1
ATOM 751 C CA . LYS A 1 93 ? -3.640 -3.500 -3.485 1.00 98.25 93 LYS A CA 1
ATOM 752 C C . LYS A 1 93 ? -3.670 -3.489 -5.015 1.00 98.25 93 LYS A C 1
ATOM 754 O O . LYS A 1 93 ? -2.817 -4.115 -5.641 1.00 98.25 93 LYS A O 1
ATOM 759 N N . ASN A 1 94 ? -4.617 -2.782 -5.633 1.00 97.00 94 ASN A N 1
ATOM 760 C CA . ASN A 1 94 ? -4.697 -2.690 -7.094 1.00 97.00 94 ASN A CA 1
ATOM 761 C C . ASN A 1 94 ? -3.491 -1.932 -7.655 1.00 97.00 94 ASN A C 1
ATOM 763 O O . ASN A 1 94 ? -2.837 -2.408 -8.579 1.00 97.00 94 ASN A O 1
ATOM 767 N N . GLY A 1 95 ? -3.142 -0.801 -7.041 1.00 95.75 95 GLY A N 1
ATOM 768 C CA . GLY A 1 95 ? -1.953 -0.035 -7.406 1.00 95.75 95 GLY A CA 1
ATOM 769 C C . GLY A 1 95 ? -0.645 -0.799 -7.198 1.00 95.75 95 GLY A C 1
ATOM 770 O O . GLY A 1 95 ? 0.248 -0.743 -8.041 1.00 95.75 95 GLY A O 1
ATOM 771 N N . LEU A 1 96 ? -0.544 -1.580 -6.118 1.00 97.56 96 LEU A N 1
ATOM 772 C CA . LEU A 1 96 ? 0.595 -2.468 -5.869 1.00 97.56 96 LEU A CA 1
ATOM 773 C C . LEU A 1 96 ? 0.713 -3.562 -6.939 1.00 97.56 96 LEU A C 1
ATOM 775 O O . LEU A 1 96 ? 1.806 -3.782 -7.455 1.00 97.56 96 LEU A O 1
ATOM 779 N N . ASN A 1 97 ? -0.391 -4.203 -7.330 1.00 97.81 97 ASN A N 1
ATOM 780 C CA . ASN A 1 97 ? -0.382 -5.173 -8.429 1.00 97.81 97 ASN A CA 1
ATOM 781 C C . ASN A 1 97 ? -0.002 -4.518 -9.767 1.00 97.81 97 ASN A C 1
ATOM 783 O O . ASN A 1 97 ? 0.802 -5.074 -10.509 1.00 97.81 97 ASN A O 1
ATOM 787 N N . ASN A 1 98 ? -0.484 -3.305 -10.042 1.00 94.75 98 ASN A N 1
ATOM 788 C CA . ASN A 1 98 ? -0.087 -2.549 -11.230 1.00 94.75 98 ASN A CA 1
ATOM 789 C C . ASN A 1 98 ? 1.414 -2.211 -11.239 1.00 94.75 98 ASN A C 1
ATOM 791 O O . ASN A 1 98 ? 2.063 -2.301 -12.284 1.00 94.75 98 ASN A O 1
ATOM 795 N N . LEU A 1 99 ? 1.995 -1.863 -10.087 1.00 92.12 99 LEU A N 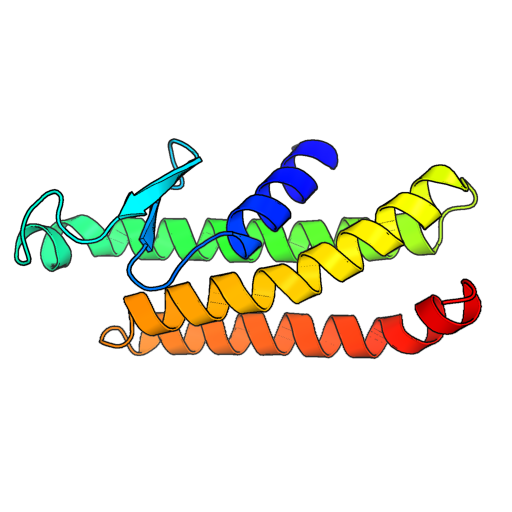1
ATOM 796 C CA . LEU A 1 99 ? 3.442 -1.665 -9.954 1.00 92.12 99 LEU A CA 1
ATOM 797 C C . LEU A 1 99 ? 4.207 -2.969 -10.152 1.00 92.12 99 LEU A C 1
ATOM 799 O O . LEU A 1 99 ? 5.202 -2.974 -10.873 1.00 92.12 99 LEU A O 1
ATOM 803 N N . LYS A 1 100 ? 3.740 -4.068 -9.555 1.00 93.81 100 LYS A N 1
ATOM 804 C CA . LYS A 1 100 ? 4.326 -5.400 -9.736 1.00 93.81 100 LYS A CA 1
ATOM 805 C C . LYS A 1 100 ? 4.401 -5.767 -11.217 1.00 93.81 100 LYS A C 1
ATOM 807 O O . LYS A 1 100 ? 5.479 -6.092 -11.704 1.00 93.81 100 LYS A O 1
ATOM 812 N N . ASP A 1 101 ? 3.298 -5.601 -11.943 1.00 91.50 101 ASP A N 1
ATOM 813 C CA . ASP A 1 101 ? 3.227 -5.808 -13.392 1.00 91.50 101 ASP A CA 1
ATOM 814 C C . ASP A 1 101 ? 4.188 -4.893 -14.164 1.00 91.50 101 ASP A C 1
ATOM 816 O O . ASP A 1 101 ? 4.817 -5.312 -15.134 1.00 91.50 101 ASP A O 1
ATOM 820 N N . THR A 1 102 ? 4.325 -3.638 -13.732 1.00 87.00 102 THR A N 1
ATOM 821 C CA . THR A 1 102 ? 5.221 -2.651 -14.361 1.00 87.00 102 THR A CA 1
ATOM 822 C C . THR A 1 102 ? 6.701 -3.009 -14.185 1.00 87.00 102 THR A C 1
ATOM 824 O O . THR A 1 102 ? 7.543 -2.612 -14.994 1.00 87.00 102 THR A O 1
ATOM 827 N N . TYR A 1 103 ? 7.032 -3.765 -13.139 1.00 87.50 103 TYR A N 1
ATOM 828 C CA . TYR A 1 103 ? 8.386 -4.206 -12.814 1.00 87.50 103 TYR A CA 1
ATOM 829 C C . TYR A 1 103 ? 8.544 -5.731 -12.908 1.00 87.50 103 TYR A C 1
ATOM 831 O O . TYR A 1 103 ? 9.409 -6.274 -12.227 1.00 87.50 103 TYR A O 1
ATOM 839 N N . LEU A 1 104 ? 7.761 -6.421 -13.752 1.00 88.62 104 LEU A N 1
ATOM 840 C CA . LEU A 1 104 ? 7.725 -7.895 -13.788 1.00 88.62 104 LEU A CA 1
ATOM 841 C C . LEU A 1 104 ? 9.102 -8.543 -14.023 1.00 88.62 104 LEU A C 1
ATOM 843 O O . LEU A 1 104 ? 9.365 -9.633 -13.523 1.00 88.62 104 LEU A O 1
ATOM 847 N N . ASP A 1 105 ? 9.986 -7.853 -14.750 1.00 87.06 105 ASP A N 1
ATOM 848 C CA . ASP A 1 105 ? 11.343 -8.315 -15.060 1.00 87.06 105 ASP A CA 1
ATOM 849 C C . ASP A 1 105 ? 12.290 -8.273 -13.840 1.00 87.06 105 ASP A C 1
ATOM 851 O O . ASP A 1 105 ? 13.374 -8.858 -13.867 1.00 87.06 105 ASP A O 1
ATOM 855 N N . ASP A 1 106 ? 11.919 -7.568 -12.766 1.00 88.44 106 ASP A N 1
ATOM 856 C CA . ASP A 1 106 ? 12.675 -7.481 -11.515 1.00 88.44 106 ASP A CA 1
ATOM 857 C C . ASP A 1 106 ? 12.073 -8.427 -10.467 1.00 88.44 106 ASP A C 1
ATOM 859 O O . ASP A 1 106 ? 11.230 -8.044 -9.655 1.00 88.44 106 ASP A O 1
ATOM 863 N N . ILE A 1 107 ? 12.539 -9.680 -10.480 1.00 92.62 107 ILE A N 1
ATOM 864 C CA . ILE A 1 107 ? 12.041 -10.762 -9.611 1.00 92.62 107 ILE A CA 1
ATOM 865 C C . ILE A 1 107 ? 12.104 -10.384 -8.124 1.00 92.62 107 ILE A C 1
ATOM 867 O O . ILE A 1 107 ? 11.224 -10.741 -7.345 1.00 92.62 107 ILE A O 1
ATOM 871 N N . LYS A 1 108 ? 13.148 -9.667 -7.688 1.00 92.19 108 LYS A N 1
ATOM 872 C CA . LYS A 1 108 ? 13.268 -9.312 -6.269 1.00 92.19 108 LYS A CA 1
ATOM 873 C C . LYS A 1 108 ? 12.214 -8.282 -5.881 1.00 92.19 108 LYS A C 1
ATOM 875 O O . LYS A 1 108 ? 11.593 -8.429 -4.827 1.00 92.19 108 LYS A O 1
ATOM 880 N N . PHE A 1 109 ? 12.011 -7.274 -6.727 1.00 90.56 109 PHE A N 1
ATOM 881 C CA . PHE A 1 109 ? 10.985 -6.261 -6.516 1.00 90.56 109 PHE A CA 1
ATOM 882 C C . PHE A 1 109 ? 9.584 -6.879 -6.513 1.00 90.56 109 PHE A C 1
ATOM 884 O O . PHE A 1 109 ? 8.786 -6.553 -5.639 1.00 90.56 109 PHE A O 1
ATOM 891 N N . THR A 1 110 ? 9.281 -7.795 -7.436 1.00 93.38 110 THR A N 1
ATOM 892 C CA . THR A 1 110 ? 7.970 -8.461 -7.464 1.00 93.38 110 THR A CA 1
ATOM 893 C C . THR A 1 110 ? 7.723 -9.283 -6.202 1.00 93.38 110 THR A C 1
ATOM 895 O O . THR A 1 110 ? 6.672 -9.110 -5.588 1.00 93.38 110 THR A O 1
ATOM 898 N N . CYS A 1 111 ? 8.709 -10.060 -5.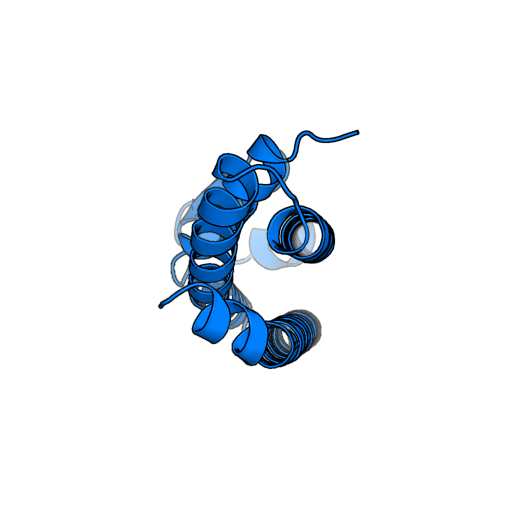738 1.00 97.50 111 CYS A N 1
ATOM 899 C CA . CYS A 1 111 ? 8.623 -10.768 -4.458 1.00 97.50 111 CYS A CA 1
ATOM 900 C C . CYS A 1 111 ? 8.389 -9.814 -3.277 1.00 97.50 111 CYS A C 1
ATOM 902 O O . CYS A 1 111 ? 7.583 -10.105 -2.400 1.00 97.50 111 CYS A O 1
ATOM 904 N N . ASP A 1 112 ? 9.072 -8.665 -3.242 1.00 97.19 112 ASP A N 1
ATOM 905 C CA . ASP A 1 112 ? 8.873 -7.672 -2.182 1.00 97.19 112 ASP A CA 1
ATOM 906 C C . ASP A 1 112 ? 7.450 -7.092 -2.169 1.00 97.19 112 ASP A C 1
ATOM 908 O O . ASP A 1 112 ? 6.899 -6.851 -1.092 1.00 97.19 112 ASP A O 1
ATOM 912 N N . ILE A 1 113 ? 6.856 -6.868 -3.347 1.00 97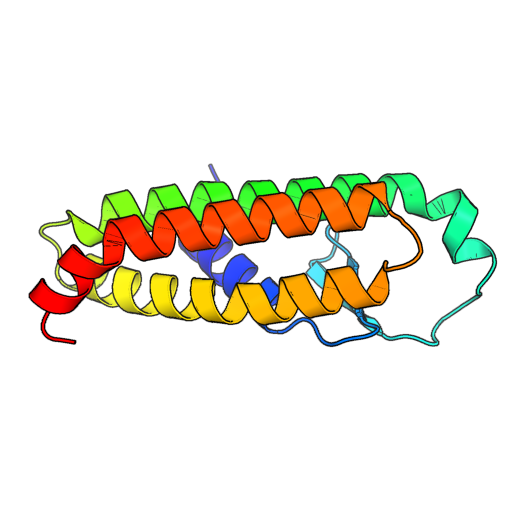.50 113 ILE A N 1
ATOM 913 C CA . ILE A 1 113 ? 5.466 -6.415 -3.471 1.00 97.50 113 ILE A CA 1
ATOM 914 C C . ILE A 1 113 ? 4.487 -7.524 -3.076 1.00 97.50 113 ILE A C 1
ATOM 916 O O . ILE A 1 113 ? 3.510 -7.233 -2.390 1.00 97.50 113 ILE A O 1
ATOM 920 N N . ASP A 1 114 ? 4.738 -8.776 -3.460 1.00 98.44 114 ASP A N 1
ATOM 921 C CA . ASP A 1 114 ? 3.889 -9.908 -3.071 1.00 98.44 114 ASP A CA 1
ATOM 922 C C . ASP A 1 114 ? 3.877 -10.110 -1.550 1.00 98.44 114 ASP A C 1
ATOM 924 O O . ASP A 1 114 ? 2.804 -10.281 -0.972 1.00 98.44 114 ASP A O 1
ATOM 928 N N . THR A 1 115 ? 5.026 -9.993 -0.879 1.00 98.38 115 THR A N 1
ATOM 929 C CA . THR A 1 115 ? 5.086 -10.001 0.592 1.00 98.38 115 THR A CA 1
ATOM 930 C C . THR A 1 115 ? 4.256 -8.865 1.189 1.00 98.38 115 THR A C 1
ATOM 932 O O . THR A 1 115 ? 3.472 -9.090 2.107 1.00 98.38 115 THR A O 1
ATOM 935 N N . LEU A 1 116 ? 4.358 -7.649 0.641 1.00 98.25 116 LEU A N 1
ATOM 936 C CA . LEU A 1 116 ? 3.575 -6.508 1.123 1.00 98.25 116 LEU A CA 1
ATOM 937 C C . LEU A 1 116 ? 2.064 -6.711 0.915 1.00 98.25 116 LEU A C 1
ATOM 939 O O . LEU A 1 116 ? 1.265 -6.348 1.773 1.00 98.25 116 LEU A O 1
ATOM 943 N N . LEU A 1 117 ? 1.655 -7.314 -0.205 1.00 98.56 117 LEU A N 1
ATOM 944 C CA . LEU A 1 117 ? 0.259 -7.684 -0.458 1.00 98.56 117 LEU A CA 1
ATOM 945 C C . LEU A 1 117 ? -0.246 -8.711 0.565 1.00 98.56 117 LEU A C 1
ATOM 947 O O . LEU A 1 117 ? -1.366 -8.567 1.053 1.00 98.56 117 LEU A O 1
ATOM 951 N N . GLN A 1 118 ? 0.577 -9.700 0.922 1.00 98.44 118 GLN A N 1
ATOM 952 C CA . GLN A 1 118 ? 0.245 -10.699 1.944 1.00 98.44 118 GLN A CA 1
ATOM 953 C C . GLN A 1 118 ? 0.111 -10.078 3.338 1.00 98.44 118 GLN A C 1
ATOM 955 O O . GLN A 1 118 ? -0.815 -10.424 4.067 1.00 98.44 118 GLN A O 1
ATOM 960 N N . GLU A 1 119 ? 0.980 -9.133 3.704 1.00 98.12 119 GLU A N 1
ATOM 961 C CA . GLU A 1 119 ? 0.863 -8.379 4.960 1.00 98.12 119 GLU A CA 1
ATOM 962 C C . GLU A 1 119 ? -0.445 -7.579 5.019 1.00 98.12 119 GLU A C 1
ATOM 964 O O . GLU A 1 119 ? -1.130 -7.573 6.044 1.00 98.12 119 GLU A O 1
ATOM 969 N N . ILE A 1 120 ? -0.826 -6.936 3.909 1.00 98.06 120 ILE A N 1
ATOM 970 C CA . ILE A 1 120 ? -2.110 -6.232 3.796 1.00 98.06 120 ILE A CA 1
ATOM 971 C C . ILE A 1 120 ? -3.274 -7.208 3.966 1.00 98.06 120 ILE A C 1
ATOM 973 O O . ILE A 1 120 ? -4.205 -6.907 4.709 1.00 98.06 120 ILE A O 1
ATOM 977 N N . ASP A 1 121 ? -3.230 -8.368 3.313 1.00 97.38 121 ASP A N 1
ATOM 978 C CA . ASP A 1 121 ? -4.288 -9.373 3.422 1.00 97.38 121 ASP A CA 1
ATOM 979 C C . ASP A 1 121 ? -4.417 -9.939 4.834 1.00 97.38 121 ASP A C 1
ATOM 981 O O . ASP A 1 121 ? -5.531 -10.047 5.347 1.00 97.38 121 ASP A O 1
ATOM 985 N N . ALA A 1 122 ? -3.294 -10.206 5.501 1.00 96.50 122 ALA A N 1
ATOM 986 C CA . ALA A 1 122 ? -3.287 -10.611 6.900 1.00 96.50 122 ALA A CA 1
ATOM 987 C C . ALA A 1 122 ? -3.919 -9.537 7.797 1.00 96.50 122 ALA A C 1
ATOM 989 O O . ALA A 1 122 ? -4.786 -9.854 8.613 1.00 96.50 122 ALA A O 1
ATOM 990 N N . LYS A 1 123 ? -3.559 -8.258 7.608 1.00 95.31 123 LYS A N 1
ATOM 991 C CA . LYS A 1 123 ? -4.127 -7.166 8.408 1.00 95.31 123 LYS A CA 1
ATOM 992 C C . LYS A 1 123 ? -5.614 -6.946 8.132 1.00 95.31 123 LYS A C 1
ATOM 994 O O . LYS A 1 123 ? -6.369 -6.673 9.057 1.00 95.31 123 LYS A O 1
ATOM 999 N N . LEU A 1 124 ? -6.051 -7.062 6.878 1.00 94.19 124 LEU A N 1
ATOM 1000 C CA . LEU A 1 124 ? -7.466 -6.960 6.511 1.00 94.19 124 LEU A CA 1
ATOM 1001 C C . LEU A 1 124 ? -8.297 -8.107 7.103 1.00 94.19 124 LEU A C 1
ATOM 1003 O O . LEU A 1 124 ? -9.441 -7.878 7.486 1.00 94.19 124 LEU A O 1
ATOM 1007 N N . ALA A 1 125 ? -7.737 -9.316 7.184 1.00 92.25 125 ALA A N 1
ATOM 1008 C CA . ALA A 1 125 ? -8.387 -10.453 7.830 1.00 92.25 125 ALA A CA 1
ATOM 1009 C C . ALA A 1 125 ? -8.482 -10.272 9.354 1.00 92.25 125 ALA A C 1
ATOM 1011 O O . ALA A 1 125 ? -9.512 -10.595 9.936 1.00 92.25 125 ALA A O 1
ATOM 1012 N N . GLU A 1 126 ? -7.443 -9.714 9.985 1.00 90.31 126 GLU A N 1
ATOM 1013 C CA . GLU A 1 126 ? -7.426 -9.394 11.421 1.00 90.31 126 GLU A CA 1
ATOM 1014 C C . GLU A 1 126 ? -8.553 -8.426 11.811 1.00 90.31 126 GLU A C 1
ATOM 1016 O O . GLU A 1 126 ? -9.195 -8.625 12.835 1.00 90.31 126 GLU A O 1
ATOM 1021 N N . ILE A 1 127 ? -8.816 -7.408 10.985 1.00 87.38 127 ILE A N 1
ATOM 1022 C CA . ILE A 1 127 ? -9.799 -6.348 11.279 1.00 87.38 127 ILE A CA 1
ATOM 1023 C C . ILE A 1 127 ? -11.210 -6.633 10.747 1.00 87.38 127 ILE A C 1
ATOM 1025 O O . ILE A 1 127 ? -12.118 -5.848 11.002 1.00 87.38 127 ILE A O 1
ATOM 1029 N N . ALA A 1 128 ? -11.414 -7.698 9.965 1.00 75.19 128 ALA A N 1
ATOM 1030 C CA . ALA A 1 128 ? -12.732 -8.024 9.416 1.00 75.19 128 ALA A CA 1
ATOM 1031 C C . ALA A 1 128 ? -13.829 -8.163 10.499 1.00 75.19 128 ALA A C 1
ATOM 1033 O O . ALA A 1 128 ? -14.898 -7.586 10.292 1.00 75.19 128 ALA A O 1
ATOM 1034 N N . PRO A 1 129 ? -13.573 -8.800 11.663 1.00 66.50 129 PRO A N 1
ATOM 1035 C CA . PRO A 1 129 ? -14.547 -8.865 12.755 1.00 66.50 129 PRO A CA 1
ATOM 1036 C C . PRO A 1 129 ? -14.939 -7.479 13.296 1.00 66.50 129 PRO A C 1
ATOM 1038 O O . PRO A 1 129 ? -16.115 -7.214 13.524 1.00 66.50 129 PRO A O 1
ATOM 1041 N N . ASP A 1 130 ? -13.971 -6.563 13.422 1.00 64.31 130 ASP A N 1
ATOM 1042 C CA . ASP A 1 130 ? -14.203 -5.211 13.949 1.00 64.31 130 ASP A CA 1
ATOM 1043 C C . ASP A 1 130 ? -15.042 -4.347 12.990 1.00 64.31 130 ASP A C 1
ATOM 1045 O O . ASP A 1 130 ? -15.761 -3.444 13.413 1.00 64.31 130 ASP A O 1
ATOM 1049 N N . VAL A 1 131 ? -14.939 -4.587 11.677 1.00 62.06 131 VAL A N 1
ATOM 1050 C CA . VAL A 1 131 ? -15.686 -3.831 10.658 1.00 62.06 131 VAL A CA 1
ATOM 1051 C C . VAL A 1 131 ? -17.159 -4.246 10.621 1.00 62.06 131 VAL A C 1
ATOM 1053 O O . VAL A 1 131 ? -18.012 -3.375 10.461 1.00 62.06 131 VAL A O 1
ATOM 1056 N N . GLU A 1 132 ? -17.460 -5.531 10.822 1.00 63.06 132 GLU A N 1
ATOM 1057 C CA . GLU A 1 132 ? -18.839 -6.037 10.920 1.00 63.06 132 GLU A CA 1
ATOM 1058 C C . GLU A 1 132 ? -19.552 -5.476 12.170 1.00 63.06 132 GLU A C 1
ATOM 1060 O O . GLU A 1 132 ? -20.713 -5.067 12.099 1.00 63.06 132 GLU A O 1
ATOM 1065 N N . GLU A 1 133 ? -18.846 -5.344 13.302 1.00 58.56 133 GLU A N 1
ATOM 1066 C CA . GLU A 1 133 ? -19.381 -4.720 14.527 1.00 58.56 133 GLU A CA 1
ATOM 1067 C C . GLU A 1 133 ? -19.658 -3.213 14.380 1.00 58.56 133 GLU A C 1
ATOM 1069 O O . GLU A 1 133 ? -20.534 -2.665 15.056 1.00 58.56 133 GLU A O 1
ATOM 1074 N N . LEU A 1 134 ? -18.958 -2.534 13.466 1.00 58.00 134 LEU A N 1
ATOM 1075 C CA . LEU A 1 134 ? -19.204 -1.128 13.129 1.00 58.00 134 LEU A CA 1
ATOM 1076 C C . LEU A 1 134 ? -20.437 -0.927 12.223 1.00 58.00 134 LEU A C 1
ATOM 1078 O O . LEU A 1 134 ? -20.750 0.217 11.883 1.00 58.00 134 LEU A O 1
ATOM 1082 N N . GLY A 1 135 ? -21.166 -1.998 11.881 1.00 50.31 135 GLY A N 1
ATOM 1083 C CA . GLY A 1 135 ? -22.431 -1.941 11.145 1.00 50.31 135 GLY A CA 1
ATOM 1084 C C . GLY A 1 135 ? -22.277 -1.798 9.630 1.00 50.31 135 GLY A C 1
ATOM 1085 O O . GLY A 1 135 ? -23.107 -1.133 9.002 1.00 50.31 135 GLY A O 1
ATOM 1086 N N . LEU A 1 136 ? -21.222 -2.387 9.057 1.00 48.09 136 LEU A N 1
ATOM 1087 C CA . LEU A 1 136 ? -20.987 -2.482 7.610 1.00 48.09 136 LEU A CA 1
ATOM 1088 C C . LEU A 1 136 ? -21.182 -3.904 7.089 1.00 48.09 136 LEU A C 1
ATOM 1090 O O . LEU A 1 136 ? -20.674 -4.839 7.740 1.00 48.09 136 LEU A O 1
#

Secondary structure (DSSP, 8-state):
---HHHHHHHHHHHHHPPTT-EEETTTTEEE-TTSS-TTHHHHS-HHHHHHHHHHHHHHHHHHHHHHHHHHT-S-HHHHHHHHHHHHHHHHHHHHHHHHHHHTTT-HHHHHHHHHHHHHHHHHHHHHHHHHHHTT-

Radius of gyration: 16.1 Å; chains: 1; bounding box: 44×25×44 Å